Protein AF-A0A7V9Z123-F1 (afdb_monomer_lite)

Sequence (108 aa):
MNKIIFNQNFIKKQRQQQHQEVEQHNSVHEILRNLEPGTEVNIHVGEQTYYNAVFLAFDINHNKASFWNDRFYKGSNRLTILNSSDITSIDLPVLTDKDVSVDNEEDE

Radius of gyration: 21.23 Å; chains: 1; bounding box: 90×36×45 Å

pLDDT: mean 78.48, std 16.54, range [45.47, 97.44]

Organism: NCBI:txid575178

Structure (mmCIF, N/CA/C/O backbone):
data_AF-A0A7V9Z123-F1
#
_entry.id   AF-A0A7V9Z123-F1
#
loop_
_atom_site.group_PDB
_atom_site.id
_atom_site.type_symbol
_atom_site.label_atom_id
_atom_site.label_alt_id
_atom_site.label_comp_id
_atom_site.label_asym_id
_atom_site.label_entity_id
_atom_site.label_seq_id
_atom_site.pdbx_PDB_ins_code
_atom_site.Cartn_x
_atom_site.Cartn_y
_atom_site.Cartn_z
_atom_site.occupancy
_atom_site.B_iso_or_equiv
_atom_site.auth_seq_id
_atom_site.auth_comp_id
_atom_site.auth_asym_id
_atom_site.auth_atom_id
_atom_site.pdbx_PDB_model_num
ATOM 1 N N . MET A 1 1 ? -43.209 0.273 25.141 1.00 48.97 1 MET A N 1
ATOM 2 C CA . MET A 1 1 ? -41.859 0.692 24.702 1.00 48.97 1 MET A CA 1
ATOM 3 C C . MET A 1 1 ? -40.890 -0.428 25.036 1.00 48.97 1 MET A C 1
ATOM 5 O O . MET A 1 1 ? -40.683 -0.687 26.214 1.00 48.97 1 MET A O 1
ATOM 9 N N . ASN A 1 2 ? -40.347 -1.118 24.035 1.00 53.34 2 ASN A N 1
ATOM 10 C CA . ASN A 1 2 ? -39.368 -2.182 24.269 1.00 53.34 2 ASN A CA 1
ATOM 11 C C . ASN A 1 2 ? -37.977 -1.557 24.429 1.00 53.34 2 ASN A C 1
ATOM 13 O O . ASN A 1 2 ? -37.508 -0.858 23.534 1.00 53.34 2 ASN A O 1
ATOM 17 N N . LYS A 1 3 ? -37.334 -1.781 25.578 1.00 60.00 3 LYS A N 1
ATOM 18 C CA . LYS A 1 3 ? -35.941 -1.387 25.824 1.00 60.00 3 LYS A CA 1
ATOM 19 C C . LYS A 1 3 ? -35.030 -2.483 25.276 1.00 60.00 3 LYS A C 1
ATOM 21 O O . LYS A 1 3 ? -35.048 -3.600 25.784 1.00 60.00 3 LYS A O 1
ATOM 26 N N . ILE A 1 4 ? -34.240 -2.166 24.254 1.00 68.50 4 ILE A N 1
ATOM 27 C CA . ILE A 1 4 ? -33.167 -3.045 23.779 1.00 68.50 4 ILE A CA 1
ATOM 28 C C . ILE A 1 4 ? -31.997 -2.892 24.755 1.00 68.50 4 ILE A C 1
ATOM 30 O O . ILE A 1 4 ? -31.476 -1.791 24.930 1.00 68.50 4 ILE A O 1
ATOM 34 N N . ILE A 1 5 ? -31.617 -3.980 25.426 1.00 75.44 5 ILE A N 1
ATOM 35 C CA . ILE A 1 5 ? -30.486 -4.015 26.359 1.00 75.44 5 ILE A CA 1
ATOM 36 C C . ILE A 1 5 ? -29.376 -4.834 25.707 1.00 75.44 5 ILE A C 1
ATOM 38 O O . ILE A 1 5 ? -29.536 -6.030 25.472 1.00 75.44 5 ILE A O 1
ATOM 42 N N . PHE A 1 6 ? -28.246 -4.192 25.418 1.00 73.81 6 PHE A N 1
ATOM 43 C CA . PHE A 1 6 ? -27.063 -4.876 24.908 1.00 73.81 6 PHE A CA 1
ATOM 44 C C . PHE A 1 6 ? -26.221 -5.423 26.061 1.00 73.81 6 PHE A C 1
ATOM 46 O O . PHE A 1 6 ? -25.997 -4.751 27.068 1.00 73.81 6 PHE A O 1
ATOM 53 N N . ASN A 1 7 ? -25.718 -6.645 25.894 1.00 81.44 7 ASN A N 1
ATOM 54 C CA . ASN A 1 7 ? -24.766 -7.242 26.822 1.00 81.44 7 ASN A CA 1
ATOM 55 C C . ASN A 1 7 ? -23.473 -6.399 26.864 1.00 81.44 7 ASN A C 1
ATOM 57 O O . ASN A 1 7 ? -22.931 -6.034 25.821 1.00 81.44 7 ASN A O 1
ATOM 61 N N . GLN A 1 8 ? -22.933 -6.132 28.055 1.00 78.19 8 GLN A N 1
ATOM 62 C CA . GLN A 1 8 ? -21.658 -5.425 28.244 1.00 78.19 8 GLN A CA 1
ATOM 63 C C . GLN A 1 8 ? -20.505 -6.047 27.437 1.00 78.19 8 GLN A C 1
ATOM 65 O O . GLN A 1 8 ? -19.655 -5.325 26.916 1.00 78.19 8 GLN A O 1
ATOM 70 N N . ASN A 1 9 ? -20.498 -7.372 27.265 1.00 78.19 9 ASN A N 1
ATOM 71 C CA . ASN A 1 9 ? -19.490 -8.066 26.460 1.00 78.19 9 ASN A CA 1
ATOM 72 C C . ASN A 1 9 ? -19.594 -7.721 24.967 1.00 78.19 9 ASN A C 1
ATOM 74 O O . ASN A 1 9 ? -18.572 -7.579 24.301 1.00 78.19 9 ASN A O 1
ATOM 78 N N . PHE A 1 10 ? -20.813 -7.521 24.454 1.00 77.62 10 PHE A N 1
ATOM 79 C CA . PHE A 1 10 ? -21.040 -7.075 23.078 1.00 77.62 10 PHE A CA 1
ATOM 80 C C . PHE A 1 10 ? -20.477 -5.664 22.865 1.00 77.62 10 PHE A C 1
ATOM 82 O O . PHE A 1 10 ? -19.736 -5.430 21.914 1.00 77.62 10 PHE A O 1
ATOM 89 N N . ILE A 1 11 ? -20.735 -4.750 23.806 1.00 78.38 11 ILE A N 1
ATOM 90 C CA . ILE A 1 11 ? -20.235 -3.369 23.741 1.00 78.38 11 ILE A CA 1
ATOM 91 C C . ILE A 1 11 ? -18.698 -3.326 23.837 1.00 78.38 11 ILE A C 1
ATOM 93 O O . ILE A 1 11 ? -18.056 -2.532 23.152 1.00 78.38 11 ILE A O 1
ATOM 97 N N . LYS A 1 12 ? -18.084 -4.173 24.676 1.00 74.81 12 LYS A N 1
ATOM 98 C CA . LYS A 1 12 ? -16.617 -4.275 24.777 1.00 74.81 12 LYS A CA 1
ATOM 99 C C . LYS A 1 12 ? -15.987 -4.805 23.489 1.00 74.81 12 LYS A C 1
ATOM 101 O O . LYS A 1 12 ? -15.016 -4.222 23.022 1.00 74.81 12 LYS A O 1
ATOM 106 N N . LYS A 1 13 ? -16.558 -5.858 22.897 1.00 73.06 13 LYS A N 1
ATOM 107 C CA . LYS A 1 13 ? -16.055 -6.456 21.651 1.00 73.06 13 LYS A CA 1
ATOM 108 C C . LYS A 1 13 ? -16.124 -5.474 20.472 1.00 73.06 13 LYS A C 1
ATOM 110 O O . LYS A 1 13 ? -15.193 -5.421 19.679 1.00 73.06 13 LYS A O 1
ATOM 115 N N . GLN A 1 14 ? -17.191 -4.675 20.394 1.00 75.56 14 GLN A N 1
ATOM 116 C CA . GLN A 1 14 ? -17.334 -3.607 19.396 1.00 75.56 14 GLN A CA 1
ATOM 117 C C . GLN A 1 14 ? -16.272 -2.513 19.569 1.00 75.56 14 GLN A C 1
ATOM 119 O O . GLN A 1 14 ? -15.618 -2.133 18.606 1.00 75.56 14 GLN A O 1
ATOM 124 N N . ARG A 1 15 ? -16.029 -2.060 20.807 1.00 74.56 15 ARG A N 1
ATOM 125 C CA . ARG A 1 15 ? -14.974 -1.070 21.091 1.00 74.56 15 ARG A CA 1
ATOM 126 C C . ARG A 1 15 ? -13.570 -1.580 20.760 1.00 74.56 15 ARG A C 1
ATOM 128 O O . ARG A 1 15 ? -12.763 -0.822 20.244 1.00 74.56 15 ARG A O 1
ATOM 135 N N . GLN A 1 16 ? -13.290 -2.852 21.033 1.00 71.50 16 GLN A N 1
ATOM 136 C CA . GLN A 1 16 ? -12.003 -3.467 20.697 1.00 71.50 16 GLN A CA 1
ATOM 137 C C . GLN A 1 16 ? -11.778 -3.552 19.184 1.00 71.50 16 GLN A C 1
ATOM 139 O O . GLN A 1 16 ? -10.686 -3.230 18.735 1.00 71.50 16 GLN A O 1
ATOM 144 N N . GLN A 1 17 ? -12.800 -3.929 18.409 1.00 70.62 17 GLN A N 1
ATOM 145 C CA . GLN A 1 17 ? -12.717 -3.938 16.942 1.00 70.62 17 GLN A CA 1
ATOM 146 C C . GLN A 1 17 ? -12.471 -2.534 16.386 1.00 70.62 17 GLN A C 1
ATOM 148 O O . GLN A 1 17 ? -11.546 -2.351 15.609 1.00 70.62 17 GLN A O 1
ATOM 153 N N . GLN A 1 18 ? -13.206 -1.530 16.873 1.00 67.75 18 GLN A N 1
ATOM 154 C CA . GLN A 1 18 ? -13.002 -0.138 16.459 1.00 67.75 18 GLN A CA 1
ATOM 155 C C . GLN A 1 18 ? -11.592 0.368 16.787 1.00 67.75 18 GLN A C 1
ATOM 157 O O . GLN A 1 18 ? -10.974 1.030 15.965 1.00 67.75 18 GLN A O 1
ATOM 162 N N . HIS A 1 19 ? -11.057 0.057 17.972 1.00 63.22 19 HIS A N 1
ATOM 163 C CA . HIS A 1 19 ? -9.687 0.444 18.322 1.00 63.22 19 HIS A CA 1
ATOM 164 C C . HIS A 1 19 ? -8.650 -0.257 17.435 1.00 63.22 19 HIS A C 1
ATOM 166 O O . HIS A 1 19 ? -7.708 0.392 16.996 1.00 63.22 19 HIS A O 1
ATOM 172 N N . GLN A 1 20 ? -8.841 -1.545 17.132 1.00 66.44 20 GLN A N 1
ATOM 173 C CA . GLN A 1 20 ? -7.953 -2.282 16.228 1.00 66.44 20 GLN A CA 1
ATOM 174 C C . GLN A 1 20 ? -7.986 -1.719 14.804 1.00 66.44 20 GLN A C 1
ATOM 176 O O . GLN A 1 20 ? -6.930 -1.558 14.204 1.00 66.44 20 GLN A O 1
ATOM 181 N N . GLU A 1 21 ? -9.161 -1.368 14.279 1.00 63.47 21 GLU A N 1
ATOM 182 C CA . GLU A 1 21 ? -9.296 -0.734 12.960 1.00 63.47 21 GLU A CA 1
ATOM 183 C C . GLU A 1 21 ? -8.618 0.644 12.917 1.00 63.47 21 GLU A C 1
ATOM 185 O O . GLU A 1 21 ? -7.935 0.966 11.949 1.00 63.47 21 GLU A O 1
ATOM 190 N N . VAL A 1 22 ? -8.742 1.443 13.984 1.00 62.03 22 VAL A N 1
ATOM 191 C CA . VAL A 1 22 ? -8.077 2.753 14.085 1.00 62.03 22 VAL A CA 1
ATOM 192 C C . VAL A 1 22 ? -6.555 2.606 14.177 1.00 62.03 22 VAL A C 1
ATOM 194 O O . VAL A 1 22 ? -5.833 3.346 13.514 1.00 62.03 22 VAL A O 1
ATOM 197 N N . GLU A 1 23 ? -6.050 1.654 14.963 1.00 62.03 23 GLU A N 1
ATOM 198 C CA . GLU A 1 23 ? -4.609 1.381 15.063 1.00 62.03 23 GLU A CA 1
ATOM 199 C C . GLU A 1 23 ? -4.027 0.869 13.738 1.00 62.03 23 GLU A C 1
ATOM 201 O O . GLU A 1 23 ? -2.955 1.315 13.334 1.00 62.03 23 GLU A O 1
ATOM 206 N N . GLN A 1 24 ? -4.751 0.000 13.026 1.00 61.69 24 GLN A N 1
ATOM 207 C CA . GLN A 1 24 ? -4.367 -0.470 11.690 1.00 61.69 24 GLN A CA 1
ATOM 208 C C . GLN A 1 24 ? -4.385 0.661 10.656 1.00 61.69 24 GLN A C 1
ATOM 210 O O . GLN A 1 24 ? -3.469 0.788 9.848 1.00 61.69 24 GLN A O 1
ATOM 215 N N . HIS A 1 25 ? -5.389 1.535 10.701 1.00 63.06 25 HIS A N 1
ATOM 216 C CA . HIS A 1 25 ? -5.444 2.693 9.815 1.00 63.06 25 HIS A CA 1
ATOM 217 C C . HIS A 1 25 ? -4.275 3.659 10.067 1.00 63.06 25 HIS A C 1
ATOM 219 O O . HIS A 1 25 ? -3.669 4.175 9.125 1.00 63.06 25 HIS A O 1
ATOM 225 N N . ASN A 1 26 ? -3.927 3.878 11.339 1.00 69.25 26 ASN A N 1
ATOM 226 C CA . ASN A 1 26 ? -2.781 4.703 11.713 1.00 69.25 26 ASN A CA 1
ATOM 227 C C . ASN A 1 26 ? -1.463 4.083 11.231 1.00 69.25 26 ASN A C 1
ATOM 229 O O . ASN A 1 26 ? -0.624 4.807 10.698 1.00 69.25 26 ASN A O 1
ATOM 233 N N . SER A 1 27 ? -1.302 2.759 11.330 1.00 84.62 27 SER A N 1
ATOM 234 C CA . SER A 1 27 ? -0.080 2.090 10.870 1.00 84.62 27 SER A CA 1
ATOM 235 C C . SER A 1 27 ? 0.079 2.133 9.347 1.00 84.62 2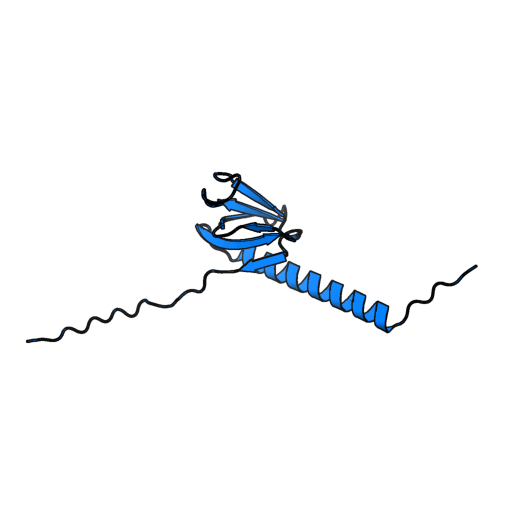7 SER A C 1
ATOM 237 O O . SER A 1 27 ? 1.171 2.416 8.860 1.00 84.62 27 SER A O 1
ATOM 239 N N . VAL A 1 28 ? -0.999 1.955 8.574 1.00 92.25 28 VAL A N 1
ATOM 240 C CA . VAL A 1 28 ? -0.966 2.090 7.104 1.00 92.25 28 VAL A CA 1
ATOM 241 C C . VAL A 1 28 ? -0.586 3.509 6.685 1.00 92.25 28 VAL A C 1
ATOM 243 O O . VAL A 1 28 ? 0.244 3.694 5.794 1.00 92.25 28 VAL A O 1
ATOM 246 N N . HIS A 1 29 ? -1.164 4.520 7.334 1.00 91.44 29 HIS A N 1
ATOM 247 C CA . HIS A 1 29 ? -0.866 5.918 7.031 1.00 91.44 29 HIS A CA 1
ATOM 248 C C . HIS A 1 29 ? 0.602 6.269 7.331 1.00 91.44 29 HIS A C 1
ATOM 250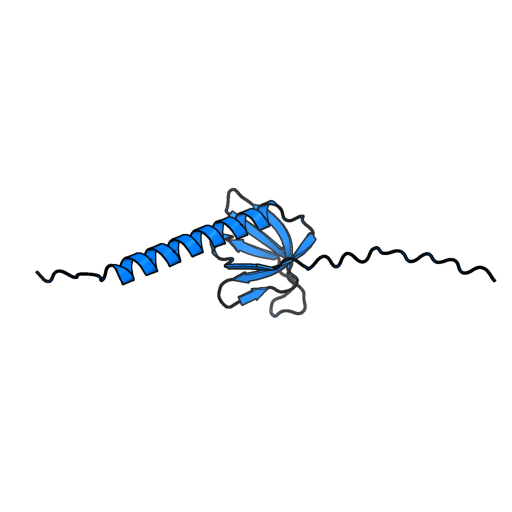 O O . HIS A 1 29 ? 1.250 6.964 6.546 1.00 91.44 29 HIS A O 1
ATOM 256 N N . GLU A 1 30 ? 1.150 5.754 8.43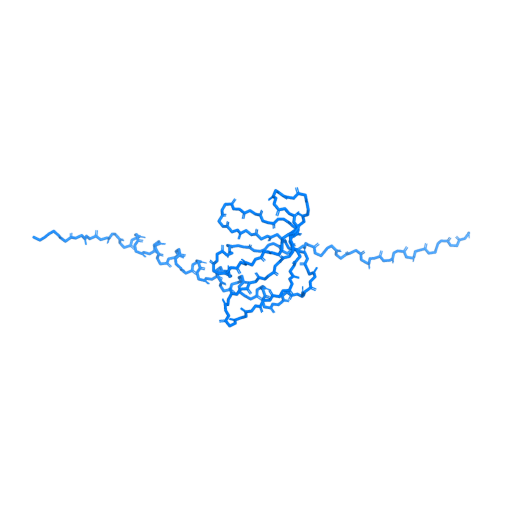4 1.00 91.38 30 GLU A N 1
ATOM 257 C CA . GLU A 1 30 ? 2.570 5.900 8.769 1.00 91.38 30 GLU A CA 1
ATOM 258 C C . GLU A 1 30 ? 3.483 5.193 7.762 1.00 91.38 30 GLU A C 1
ATOM 260 O O . GLU A 1 30 ? 4.478 5.781 7.335 1.00 91.38 30 GLU A O 1
ATOM 265 N N . ILE A 1 31 ? 3.133 3.978 7.324 1.00 93.94 31 ILE A N 1
ATOM 266 C CA . ILE A 1 31 ? 3.883 3.257 6.285 1.00 93.94 31 ILE A CA 1
ATOM 267 C C . ILE A 1 31 ? 3.916 4.079 4.992 1.00 93.94 31 ILE A C 1
ATOM 269 O O . ILE A 1 31 ? 4.993 4.366 4.477 1.00 93.94 31 ILE A O 1
ATOM 273 N N . LEU A 1 32 ? 2.759 4.530 4.494 1.00 95.50 32 LEU A N 1
ATOM 274 C CA . LEU A 1 32 ? 2.663 5.314 3.253 1.00 95.50 32 LEU A CA 1
ATOM 275 C C . LEU A 1 32 ? 3.436 6.632 3.308 1.00 95.50 32 LEU A C 1
ATOM 277 O O . LEU A 1 32 ? 3.974 7.074 2.295 1.00 95.50 32 LEU A O 1
ATOM 281 N N . ARG A 1 33 ? 3.494 7.264 4.482 1.00 94.44 33 ARG A N 1
ATOM 282 C CA . ARG A 1 33 ? 4.243 8.505 4.691 1.00 94.44 33 ARG A CA 1
ATOM 283 C C . ARG A 1 33 ? 5.757 8.302 4.616 1.00 94.44 33 ARG A C 1
ATOM 285 O O . ARG A 1 33 ? 6.460 9.234 4.236 1.00 94.44 33 ARG A O 1
ATOM 292 N N . ASN A 1 34 ? 6.237 7.124 5.007 1.00 93.94 34 ASN A N 1
ATOM 293 C CA . ASN A 1 34 ? 7.662 6.811 5.095 1.00 93.94 34 ASN A CA 1
ATOM 294 C C . ASN A 1 34 ? 8.182 5.999 3.900 1.00 93.94 34 ASN A C 1
ATOM 296 O O . ASN A 1 34 ? 9.387 5.791 3.796 1.00 93.94 34 ASN A O 1
ATOM 300 N N . LEU A 1 35 ? 7.300 5.534 3.013 1.00 93.75 35 LEU A N 1
ATOM 301 C CA . LEU A 1 35 ? 7.686 4.816 1.803 1.00 93.75 35 LEU A CA 1
ATOM 302 C C . LEU A 1 35 ? 8.426 5.731 0.824 1.00 93.75 35 LEU A C 1
ATOM 304 O O . LEU A 1 35 ? 7.976 6.833 0.505 1.00 93.75 35 LEU A O 1
ATOM 308 N N . GLU A 1 36 ? 9.537 5.236 0.289 1.00 93.88 36 GLU A N 1
ATOM 309 C CA . GLU A 1 36 ? 10.256 5.915 -0.782 1.00 93.88 36 GLU A CA 1
ATOM 310 C C . GLU A 1 36 ? 9.596 5.615 -2.138 1.00 93.88 36 GLU A C 1
ATOM 312 O O . GLU A 1 36 ? 9.248 4.457 -2.411 1.00 93.88 36 GLU A O 1
ATOM 317 N N . PRO A 1 37 ? 9.416 6.618 -3.019 1.00 94.50 37 PRO A N 1
ATOM 318 C CA . PRO A 1 37 ? 8.977 6.379 -4.389 1.00 94.50 37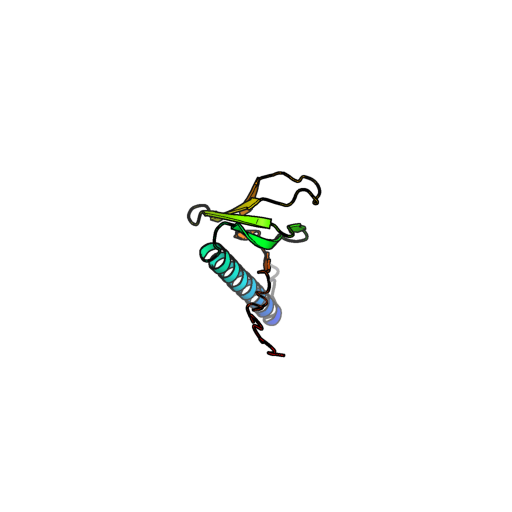 PRO A CA 1
ATOM 319 C C . PRO A 1 37 ? 9.866 5.349 -5.095 1.00 94.50 37 PRO A C 1
ATOM 321 O O . PRO A 1 37 ? 11.089 5.436 -5.046 1.00 94.50 37 PRO A O 1
ATOM 324 N N . GLY A 1 38 ? 9.248 4.389 -5.777 1.00 91.00 38 GLY A N 1
ATOM 325 C CA . GLY A 1 38 ? 9.927 3.253 -6.400 1.00 91.00 38 GLY A CA 1
ATOM 326 C C . GLY A 1 38 ? 9.925 1.980 -5.553 1.00 91.00 38 GLY A C 1
ATOM 327 O O . GLY A 1 38 ? 10.227 0.919 -6.090 1.00 91.00 38 GLY A O 1
ATOM 328 N N . THR A 1 39 ? 9.543 2.045 -4.272 1.00 92.00 39 THR A N 1
ATOM 329 C CA . THR A 1 39 ? 9.459 0.848 -3.422 1.00 92.00 39 THR A CA 1
ATOM 330 C C . THR A 1 39 ? 8.351 -0.081 -3.910 1.00 92.00 39 THR A C 1
ATOM 332 O O . THR A 1 39 ? 7.194 0.329 -4.028 1.00 92.00 39 THR A O 1
ATOM 335 N N . GLU A 1 40 ? 8.690 -1.340 -4.168 1.00 92.25 40 GLU A N 1
ATOM 336 C CA . GLU A 1 40 ? 7.715 -2.387 -4.470 1.00 92.25 40 GLU A CA 1
ATOM 337 C C . GLU A 1 40 ? 7.075 -2.896 -3.181 1.00 92.25 40 GLU A C 1
ATOM 339 O O . GLU A 1 40 ? 7.778 -3.256 -2.243 1.00 92.25 40 GLU A O 1
ATOM 344 N N . VAL A 1 41 ? 5.745 -2.939 -3.132 1.00 92.69 41 VAL A N 1
ATOM 345 C CA . VAL A 1 41 ? 4.974 -3.410 -1.974 1.00 92.69 41 VAL A CA 1
ATOM 346 C C . VAL A 1 41 ? 3.824 -4.311 -2.411 1.00 92.69 41 VAL A C 1
ATOM 348 O O . VAL A 1 41 ? 3.350 -4.228 -3.547 1.00 92.69 41 VAL A O 1
ATOM 351 N N . ASN A 1 42 ? 3.321 -5.140 -1.496 1.00 92.31 42 ASN A N 1
ATOM 352 C CA . ASN A 1 42 ? 2.019 -5.783 -1.678 1.00 92.31 42 ASN A CA 1
ATOM 353 C C . ASN A 1 42 ? 0.960 -5.015 -0.888 1.00 92.31 42 ASN A C 1
ATOM 355 O O . ASN A 1 42 ? 1.161 -4.708 0.285 1.00 92.31 42 ASN A O 1
ATOM 359 N N . ILE A 1 43 ? -0.166 -4.702 -1.524 1.00 92.81 43 ILE A N 1
ATOM 360 C CA . ILE A 1 43 ? -1.226 -3.871 -0.940 1.00 92.81 43 ILE A CA 1
ATOM 361 C C . ILE A 1 43 ? -2.496 -4.696 -0.845 1.00 92.81 43 ILE A C 1
ATOM 363 O O . ILE A 1 43 ? -2.956 -5.238 -1.851 1.00 92.81 43 ILE A O 1
ATOM 367 N N . HIS A 1 44 ? -3.100 -4.738 0.335 1.00 93.19 44 HIS A N 1
ATOM 368 C CA . HIS A 1 44 ? -4.372 -5.416 0.562 1.00 93.19 44 HIS A CA 1
ATOM 369 C C . HIS A 1 44 ? -5.488 -4.386 0.723 1.00 93.19 44 HIS A C 1
ATOM 371 O O . HIS A 1 44 ? -5.365 -3.437 1.497 1.00 93.19 44 HIS A O 1
ATOM 377 N N . VAL A 1 45 ? -6.566 -4.566 -0.037 1.00 92.19 45 VAL A N 1
ATOM 378 C CA . VAL A 1 45 ? -7.764 -3.717 -0.054 1.00 92.19 45 VAL A CA 1
ATOM 379 C C . VAL A 1 45 ? -8.979 -4.638 0.013 1.00 92.19 45 VAL A C 1
ATOM 381 O O . VAL A 1 45 ? -9.448 -5.154 -1.006 1.00 92.19 45 VAL A O 1
ATOM 384 N N . GLY A 1 46 ? -9.474 -4.892 1.225 1.00 88.75 46 GLY A N 1
ATOM 385 C CA . GLY A 1 46 ? -10.538 -5.874 1.449 1.00 88.75 46 GLY A CA 1
ATOM 386 C C . GLY A 1 46 ? -10.108 -7.277 1.005 1.00 88.75 46 GLY A C 1
ATOM 387 O O . GLY A 1 46 ? -9.157 -7.831 1.542 1.00 88.75 46 GLY A O 1
ATOM 388 N N . GLU A 1 47 ? -10.800 -7.853 0.018 1.00 87.62 47 GLU A N 1
ATOM 389 C CA . GLU A 1 47 ? -10.481 -9.181 -0.545 1.00 87.62 47 GLU A CA 1
ATOM 390 C C . GLU A 1 47 ? -9.510 -9.127 -1.741 1.00 87.62 47 GLU A C 1
ATOM 392 O O . GLU A 1 47 ? -9.143 -10.165 -2.292 1.00 87.62 47 GLU A O 1
ATOM 397 N N . GLN A 1 48 ? -9.107 -7.928 -2.173 1.00 88.06 48 GLN A N 1
ATOM 398 C CA . GLN A 1 48 ? -8.209 -7.737 -3.308 1.00 88.06 48 GLN A CA 1
ATOM 399 C C . GLN A 1 48 ? -6.780 -7.485 -2.828 1.00 88.06 48 GLN A C 1
ATOM 401 O O . GLN A 1 48 ? -6.540 -6.600 -2.009 1.00 88.06 48 GLN A O 1
ATOM 406 N N . THR A 1 49 ? -5.821 -8.181 -3.435 1.00 89.94 49 THR A N 1
ATOM 407 C CA . THR A 1 49 ? -4.392 -7.893 -3.262 1.00 89.94 49 THR A CA 1
ATOM 408 C C . THR A 1 49 ? -3.798 -7.358 -4.561 1.00 89.94 49 THR A C 1
ATOM 410 O O . THR A 1 49 ? -4.057 -7.892 -5.646 1.00 89.94 49 THR A O 1
ATOM 413 N N . TYR A 1 50 ? -3.007 -6.294 -4.452 1.00 89.50 50 TYR A N 1
ATOM 414 C CA . TYR A 1 50 ? -2.147 -5.767 -5.506 1.00 89.50 50 TYR A CA 1
ATOM 415 C C . TYR A 1 50 ? -0.719 -6.190 -5.188 1.00 89.50 50 TYR A C 1
ATOM 417 O O . TYR A 1 50 ? -0.123 -5.690 -4.237 1.00 89.50 50 TYR A O 1
ATOM 425 N N . TYR A 1 51 ? -0.198 -7.144 -5.949 1.00 88.25 51 TYR A N 1
ATOM 426 C CA . TYR A 1 51 ? 1.148 -7.663 -5.743 1.00 88.25 51 TYR A CA 1
ATOM 427 C C . TYR A 1 51 ? 2.180 -6.859 -6.528 1.00 88.25 51 TYR A C 1
ATOM 429 O O . TYR A 1 51 ? 1.900 -6.450 -7.660 1.00 88.25 51 TYR A O 1
ATOM 437 N N . ASN A 1 52 ? 3.373 -6.704 -5.950 1.00 89.31 52 ASN A N 1
ATOM 438 C CA . ASN A 1 52 ? 4.516 -6.002 -6.543 1.00 89.31 52 ASN A CA 1
ATOM 439 C C . ASN A 1 52 ? 4.121 -4.624 -7.108 1.00 89.31 52 ASN A C 1
ATOM 441 O O . ASN A 1 52 ? 4.488 -4.247 -8.222 1.00 89.31 52 ASN A O 1
ATOM 445 N N . ALA A 1 53 ? 3.292 -3.895 -6.363 1.00 91.25 53 ALA A N 1
ATOM 446 C CA . ALA A 1 53 ? 2.867 -2.559 -6.725 1.00 91.25 53 ALA A CA 1
ATOM 447 C C . ALA A 1 53 ? 3.986 -1.571 -6.381 1.00 91.25 53 ALA A C 1
ATOM 449 O O . ALA A 1 53 ? 4.427 -1.490 -5.237 1.00 91.25 53 ALA A O 1
ATOM 450 N N . VAL A 1 54 ? 4.437 -0.802 -7.365 1.00 92.12 54 VAL A N 1
ATOM 451 C CA . VAL A 1 54 ? 5.473 0.217 -7.186 1.00 92.12 54 VAL A CA 1
ATOM 452 C C . VAL A 1 54 ? 4.827 1.470 -6.610 1.00 92.12 54 VAL A C 1
ATOM 454 O O . VAL A 1 54 ? 3.999 2.103 -7.272 1.00 92.12 54 VAL A O 1
ATOM 457 N N . PHE A 1 55 ? 5.196 1.846 -5.389 1.00 94.62 55 PHE A N 1
ATOM 458 C CA . PHE A 1 55 ? 4.746 3.084 -4.762 1.00 94.62 55 PHE A CA 1
ATOM 459 C C . PHE A 1 55 ? 5.289 4.305 -5.507 1.00 94.62 55 PHE A C 1
ATOM 461 O O . PHE A 1 55 ? 6.472 4.372 -5.828 1.00 94.62 55 PHE A O 1
ATOM 468 N N . LEU A 1 56 ? 4.431 5.288 -5.783 1.00 95.44 56 LEU A N 1
ATOM 469 C CA . LEU A 1 56 ? 4.817 6.512 -6.492 1.00 95.44 56 LEU A CA 1
ATOM 470 C C . LEU A 1 56 ? 4.794 7.729 -5.576 1.00 95.44 56 LEU A C 1
ATOM 472 O O . LEU A 1 56 ? 5.748 8.499 -5.545 1.00 95.44 56 LEU A O 1
ATOM 476 N N . ALA A 1 57 ? 3.684 7.929 -4.868 1.00 96.88 57 ALA A N 1
ATOM 477 C CA . ALA A 1 57 ? 3.498 9.078 -3.994 1.00 96.88 57 ALA A CA 1
ATOM 478 C C . ALA A 1 57 ? 2.316 8.870 -3.047 1.00 96.88 57 ALA A C 1
ATOM 480 O O . ALA A 1 57 ? 1.350 8.172 -3.376 1.00 96.88 57 ALA A O 1
ATOM 481 N N . PHE A 1 58 ? 2.362 9.573 -1.915 1.00 97.44 58 PHE A N 1
ATOM 482 C CA . PHE A 1 58 ? 1.253 9.693 -0.981 1.00 97.44 58 PHE A CA 1
ATOM 483 C C . PHE A 1 58 ? 0.856 11.162 -0.803 1.00 97.44 58 PHE A C 1
ATOM 485 O O . PHE A 1 58 ? 1.647 11.989 -0.352 1.00 97.44 58 PHE A O 1
ATOM 492 N N . ASP A 1 59 ? -0.384 11.486 -1.164 1.00 96.12 59 ASP A N 1
ATOM 493 C CA . ASP A 1 59 ? -0.990 12.787 -0.911 1.00 96.12 59 ASP A CA 1
ATOM 494 C C . ASP A 1 59 ? -1.706 12.757 0.439 1.00 96.12 59 ASP A C 1
ATOM 496 O O . ASP A 1 59 ? -2.843 12.287 0.554 1.00 96.12 59 ASP A O 1
ATOM 500 N N . ILE A 1 60 ? -1.030 13.286 1.457 1.00 91.00 60 ILE A N 1
ATOM 501 C CA . ILE A 1 60 ? -1.539 13.346 2.829 1.00 91.00 60 ILE A CA 1
ATOM 502 C C . ILE A 1 60 ? -2.797 14.214 2.960 1.00 91.00 60 ILE A C 1
ATOM 504 O O . ILE A 1 60 ? -3.638 13.946 3.814 1.00 91.00 60 ILE A O 1
ATOM 508 N N . ASN A 1 61 ? -2.962 15.230 2.106 1.00 93.38 61 ASN A N 1
ATOM 509 C CA . ASN A 1 61 ? -4.090 16.159 2.204 1.00 93.38 61 ASN A CA 1
ATOM 510 C C . ASN A 1 61 ? -5.385 15.515 1.705 1.00 93.38 61 ASN A C 1
ATOM 512 O O . ASN A 1 61 ? -6.461 15.790 2.232 1.00 93.38 61 ASN A O 1
ATOM 516 N N . HIS A 1 62 ? -5.277 14.653 0.693 1.00 93.44 62 HIS A N 1
ATOM 517 C CA . HIS A 1 62 ? -6.417 13.948 0.104 1.00 93.44 62 HIS A CA 1
ATOM 518 C C . HIS A 1 62 ? -6.509 12.479 0.527 1.00 93.44 62 HIS A C 1
ATOM 520 O O . HIS A 1 62 ? -7.433 11.789 0.098 1.00 93.44 62 HIS A O 1
ATOM 526 N N . ASN A 1 63 ? -5.570 12.015 1.355 1.00 94.19 63 ASN A N 1
ATOM 527 C CA . ASN A 1 63 ? -5.450 10.645 1.839 1.00 94.19 63 ASN A CA 1
ATOM 528 C C . ASN A 1 63 ? -5.364 9.598 0.714 1.00 94.19 63 ASN A C 1
ATOM 530 O O . ASN A 1 63 ? -5.972 8.530 0.787 1.00 94.19 63 ASN A O 1
ATOM 534 N N . LYS A 1 64 ? -4.634 9.916 -0.362 1.00 96.44 64 LYS A N 1
ATOM 535 C CA . LYS A 1 64 ? -4.538 9.070 -1.561 1.00 96.44 64 LYS A CA 1
ATOM 536 C C . LYS A 1 64 ? -3.113 8.621 -1.822 1.00 96.44 64 LYS A C 1
ATOM 538 O O . LYS A 1 64 ? -2.211 9.448 -1.916 1.00 96.44 64 LYS A O 1
ATOM 543 N N . ALA A 1 65 ? -2.932 7.323 -2.018 1.00 96.62 65 ALA A N 1
ATOM 544 C CA . ALA A 1 65 ? -1.672 6.729 -2.437 1.00 96.62 65 ALA A CA 1
ATOM 545 C C . ALA A 1 65 ? -1.752 6.289 -3.903 1.00 96.62 65 ALA A C 1
ATOM 547 O O . ALA A 1 65 ? -2.765 5.746 -4.349 1.00 96.62 65 ALA A O 1
ATOM 548 N N . SER A 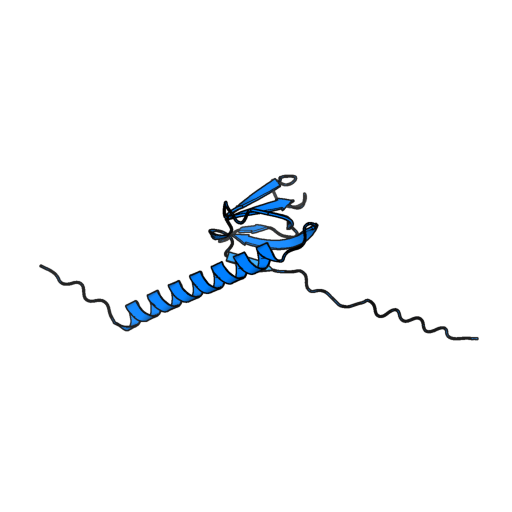1 66 ? -0.690 6.567 -4.654 1.00 96.06 66 SER A N 1
ATOM 549 C CA . SER A 1 66 ? -0.577 6.246 -6.077 1.00 96.06 66 SER A CA 1
ATOM 550 C C . SER A 1 66 ? 0.445 5.141 -6.294 1.00 96.06 66 SER A C 1
ATOM 552 O O . SER A 1 66 ? 1.554 5.218 -5.765 1.00 96.06 66 SER A O 1
ATOM 554 N N . PHE A 1 67 ? 0.084 4.158 -7.114 1.00 93.81 67 PHE A N 1
ATOM 555 C CA . PHE A 1 67 ? 0.901 2.980 -7.385 1.00 93.81 67 PHE A CA 1
ATOM 556 C C . PHE A 1 67 ? 0.918 2.624 -8.869 1.00 93.81 67 PHE A C 1
ATOM 558 O O . PHE A 1 67 ? -0.079 2.805 -9.57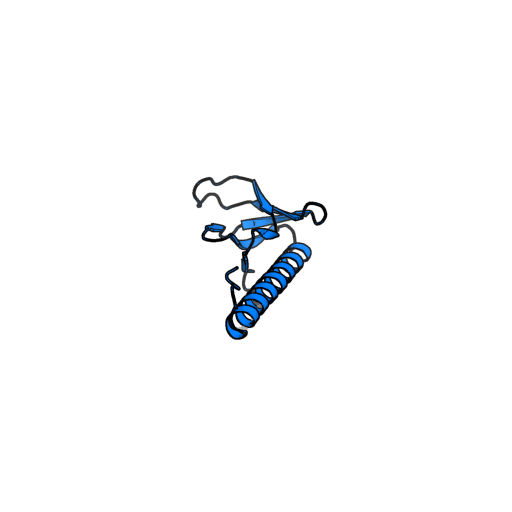9 1.00 93.81 67 PHE A O 1
ATOM 565 N N . TRP A 1 68 ? 2.029 2.053 -9.326 1.00 91.31 68 TRP A N 1
ATOM 566 C CA . TRP A 1 68 ? 2.095 1.326 -10.588 1.00 91.31 68 TRP A CA 1
ATOM 567 C C . TRP A 1 68 ? 1.980 -0.173 -10.345 1.00 91.31 68 TRP A C 1
ATOM 569 O O . TRP A 1 68 ? 2.791 -0.753 -9.636 1.00 91.31 68 TRP A O 1
ATOM 579 N N . ASN A 1 69 ? 0.992 -0.805 -10.975 1.00 84.81 69 ASN A N 1
ATOM 580 C CA . ASN A 1 69 ? 0.791 -2.247 -10.869 1.00 84.81 69 ASN A CA 1
ATOM 581 C C . ASN A 1 69 ? 1.447 -2.989 -12.035 1.00 84.81 69 ASN A C 1
ATOM 583 O O . ASN A 1 69 ? 1.357 -2.547 -13.185 1.00 84.81 69 ASN A O 1
ATOM 587 N N . ASP A 1 70 ? 2.028 -4.148 -11.733 1.00 72.44 70 ASP A N 1
ATOM 588 C CA . ASP A 1 70 ? 2.703 -5.009 -12.701 1.00 72.44 70 ASP A CA 1
ATOM 589 C C . ASP A 1 70 ? 1.743 -5.559 -13.780 1.00 72.44 70 ASP A C 1
ATOM 591 O O . ASP A 1 70 ? 0.615 -5.978 -13.494 1.00 72.44 70 ASP A O 1
ATOM 595 N N . ARG A 1 71 ? 2.239 -5.599 -15.026 1.00 64.06 71 ARG A N 1
ATOM 596 C CA . ARG A 1 71 ? 1.607 -6.065 -16.279 1.00 64.06 71 ARG A CA 1
ATOM 597 C C . ARG A 1 71 ? 1.106 -7.515 -16.261 1.00 64.06 71 ARG A C 1
ATOM 599 O O . ARG A 1 71 ? 0.434 -7.951 -17.196 1.00 64.06 71 ARG A O 1
ATOM 606 N N . PHE A 1 72 ? 1.463 -8.295 -15.245 1.00 64.88 72 PHE A N 1
ATOM 607 C CA . PHE A 1 72 ? 1.045 -9.694 -15.134 1.00 64.88 72 PHE A CA 1
ATOM 608 C C . PHE A 1 72 ? -0.315 -9.872 -14.438 1.00 64.88 72 PHE A C 1
ATOM 610 O O . PHE A 1 72 ? -0.908 -10.947 -14.531 1.00 64.88 72 PHE A O 1
ATOM 617 N N . TYR A 1 73 ? -0.865 -8.824 -13.810 1.00 63.41 73 TYR A N 1
ATOM 618 C CA . TYR A 1 73 ? -2.176 -8.874 -13.148 1.00 63.41 73 TYR A CA 1
ATOM 619 C C . TYR A 1 73 ? -3.304 -8.361 -14.049 1.00 63.41 73 TYR A C 1
ATOM 621 O O . TYR A 1 73 ? -3.105 -7.521 -14.916 1.00 63.41 73 TYR A O 1
ATOM 629 N N . LYS A 1 74 ? -4.528 -8.873 -13.913 1.00 54.72 74 LYS A N 1
ATOM 630 C CA . LYS A 1 74 ? -5.624 -8.542 -14.842 1.00 54.72 74 LYS A CA 1
ATOM 631 C C . LYS A 1 74 ? -5.966 -7.036 -14.776 1.00 54.72 74 LYS A C 1
ATOM 633 O O . LYS A 1 74 ? -6.406 -6.558 -13.739 1.00 54.72 74 LYS A O 1
ATOM 638 N N . GLY A 1 75 ? -5.796 -6.299 -15.884 1.00 58.31 75 GLY A N 1
ATOM 639 C CA . GLY A 1 75 ? -6.048 -4.843 -15.969 1.00 58.31 75 GLY A CA 1
ATOM 640 C C . GLY A 1 75 ? -4.798 -3.948 -15.942 1.00 58.31 75 GLY A C 1
ATOM 641 O O . GLY A 1 75 ? -4.901 -2.752 -15.665 1.00 58.31 75 GLY A O 1
ATOM 642 N N . SER A 1 76 ? -3.625 -4.510 -16.219 1.00 53.19 76 SER A N 1
ATOM 643 C CA . SER A 1 76 ? -2.325 -3.941 -15.877 1.00 53.19 76 SER A CA 1
ATOM 644 C C . SER A 1 76 ? -1.588 -3.227 -17.018 1.00 53.19 76 SER A C 1
ATOM 646 O O . SER A 1 76 ? -1.202 -3.772 -18.047 1.00 53.19 76 SER A O 1
ATOM 648 N N . ASN A 1 77 ? -1.485 -1.927 -16.790 1.00 56.88 77 ASN A N 1
ATOM 649 C CA . ASN A 1 77 ? -0.444 -0.947 -17.130 1.00 56.88 77 ASN A CA 1
ATOM 650 C C . ASN A 1 77 ? -0.983 0.388 -16.587 1.00 56.88 77 ASN A C 1
ATOM 652 O O . ASN A 1 77 ? -1.043 1.410 -17.271 1.00 56.88 77 ASN A O 1
ATOM 656 N N . ARG A 1 78 ? -1.574 0.329 -15.388 1.00 75.25 78 ARG A N 1
ATOM 657 C CA . ARG A 1 78 ? -2.506 1.336 -14.898 1.00 75.25 78 ARG A CA 1
ATOM 658 C C . ARG A 1 78 ? -1.994 1.877 -13.585 1.00 75.25 78 ARG A C 1
ATOM 660 O O . ARG A 1 78 ? -1.805 1.134 -12.625 1.00 75.25 78 ARG A O 1
ATOM 667 N N . LEU A 1 79 ? -1.811 3.190 -13.586 1.00 88.50 79 LEU A N 1
ATOM 668 C CA . LEU A 1 79 ? -1.781 3.981 -12.374 1.00 88.50 79 LEU A CA 1
ATOM 669 C C . LEU A 1 79 ? -3.022 3.627 -11.549 1.00 88.50 79 LEU A C 1
ATOM 671 O O . LEU A 1 79 ? -4.149 3.765 -12.032 1.00 88.50 79 LEU A O 1
ATOM 675 N N . THR A 1 80 ? -2.801 3.149 -10.333 1.00 89.81 80 THR A N 1
ATOM 676 C CA . THR A 1 80 ? -3.857 2.829 -9.377 1.00 89.81 80 THR A CA 1
ATOM 677 C C . THR A 1 80 ? -3.771 3.820 -8.237 1.00 89.81 80 THR A C 1
ATOM 679 O O . THR A 1 80 ? -2.711 4.008 -7.648 1.00 89.81 80 THR A O 1
ATOM 682 N N . ILE A 1 81 ? -4.887 4.487 -7.964 1.00 94.25 81 ILE A N 1
ATOM 683 C CA . ILE A 1 81 ? -5.000 5.476 -6.897 1.00 94.25 81 ILE A CA 1
ATOM 684 C C . ILE A 1 81 ? -5.955 4.896 -5.862 1.00 94.25 81 ILE A C 1
ATOM 686 O O . ILE A 1 81 ? -7.119 4.644 -6.177 1.00 94.25 81 ILE A O 1
ATOM 690 N N . LEU A 1 82 ? -5.456 4.680 -4.650 1.00 94.19 82 LEU A N 1
ATOM 691 C CA . LEU A 1 82 ? -6.200 4.097 -3.536 1.00 94.19 82 LEU A CA 1
ATOM 692 C C . LEU A 1 82 ? -6.348 5.132 -2.422 1.00 94.19 82 LEU A C 1
ATOM 694 O O . LEU A 1 82 ? -5.436 5.926 -2.186 1.00 94.19 82 LEU A O 1
ATOM 698 N N . ASN A 1 83 ? -7.486 5.125 -1.733 1.00 94.88 83 ASN A N 1
ATOM 699 C CA . ASN A 1 83 ? -7.617 5.848 -0.473 1.00 94.88 83 ASN A CA 1
ATOM 700 C C . ASN A 1 83 ? -6.899 5.047 0.617 1.00 94.88 83 ASN A C 1
ATOM 702 O O . ASN A 1 83 ? -7.077 3.831 0.682 1.00 94.88 83 ASN A O 1
ATOM 706 N N . SER A 1 84 ? -6.114 5.698 1.481 1.00 93.50 84 SER A N 1
ATOM 707 C CA . SER A 1 84 ? -5.441 4.973 2.567 1.00 93.50 84 SER A CA 1
ATOM 708 C C . SER A 1 84 ? -6.436 4.309 3.519 1.00 93.50 84 SER A C 1
ATOM 710 O O . SER A 1 84 ? -6.080 3.324 4.150 1.00 93.50 84 SER A O 1
ATOM 712 N N . SER A 1 85 ? -7.670 4.822 3.605 1.00 91.75 85 SER A N 1
ATOM 713 C CA . SER A 1 85 ? -8.724 4.235 4.437 1.00 91.75 85 SER A CA 1
ATOM 714 C C . SER A 1 85 ? -9.202 2.873 3.967 1.00 91.75 85 SER A C 1
ATOM 716 O O . SER A 1 85 ? -9.740 2.108 4.760 1.00 91.75 85 SER A O 1
ATOM 718 N N . ASP A 1 86 ? -9.025 2.589 2.680 1.00 92.62 86 ASP A N 1
ATOM 719 C CA . ASP A 1 86 ? -9.490 1.348 2.070 1.00 92.62 86 ASP A CA 1
ATOM 720 C C . ASP A 1 86 ? -8.385 0.280 2.096 1.00 92.62 86 ASP A C 1
ATOM 722 O O . ASP A 1 86 ? -8.648 -0.902 1.880 1.00 92.62 86 ASP A O 1
ATOM 726 N N . ILE A 1 87 ? -7.141 0.693 2.364 1.00 93.81 87 ILE A N 1
ATOM 727 C CA . ILE A 1 87 ? -5.991 -0.195 2.484 1.00 93.81 87 ILE A CA 1
ATOM 728 C C . ILE A 1 87 ? -6.011 -0.816 3.878 1.00 93.81 87 ILE A C 1
ATOM 730 O O . ILE A 1 87 ? -5.869 -0.131 4.888 1.00 93.81 87 ILE A O 1
ATOM 734 N N . THR A 1 88 ? -6.166 -2.134 3.923 1.00 92.94 88 THR A N 1
ATOM 735 C CA . THR A 1 88 ? -6.216 -2.895 5.174 1.00 92.94 88 THR A CA 1
ATOM 736 C C . THR A 1 88 ? -4.824 -3.274 5.668 1.00 92.94 88 THR A C 1
ATOM 738 O O . THR A 1 88 ? -4.611 -3.390 6.871 1.00 92.94 88 THR A O 1
ATOM 741 N N . SER A 1 89 ? -3.869 -3.470 4.757 1.00 93.19 89 SER A N 1
ATOM 742 C CA . SER A 1 89 ? -2.468 -3.730 5.098 1.00 93.19 89 SER A CA 1
ATOM 743 C C . SER A 1 89 ? -1.534 -3.491 3.911 1.00 93.19 89 SER A C 1
ATOM 745 O O . SER A 1 89 ? -1.945 -3.529 2.747 1.00 93.19 89 SER A O 1
ATOM 747 N N . ILE A 1 90 ? -0.260 -3.252 4.226 1.00 93.56 90 ILE A N 1
ATOM 748 C CA . ILE A 1 90 ? 0.839 -3.131 3.266 1.00 93.56 90 ILE A CA 1
ATOM 749 C C . ILE A 1 90 ? 1.955 -4.065 3.729 1.00 93.56 90 ILE A C 1
ATOM 751 O O . ILE A 1 90 ? 2.454 -3.905 4.844 1.00 93.56 90 ILE A O 1
ATOM 755 N N . ASP A 1 91 ? 2.360 -5.000 2.872 1.00 92.56 91 ASP A N 1
ATOM 756 C CA . ASP A 1 91 ? 3.527 -5.842 3.123 1.00 92.56 91 ASP A CA 1
ATOM 757 C C . ASP A 1 91 ? 4.737 -5.241 2.409 1.00 92.56 91 ASP A C 1
ATOM 759 O O . ASP A 1 91 ? 4.757 -5.105 1.180 1.00 92.56 91 ASP A O 1
ATOM 763 N N . LEU A 1 92 ? 5.744 -4.879 3.201 1.00 87.81 92 LEU A N 1
ATOM 764 C CA . LEU A 1 92 ? 7.033 -4.416 2.706 1.00 87.81 92 LEU A CA 1
ATOM 765 C C . LEU A 1 92 ? 7.888 -5.614 2.268 1.00 87.81 92 LEU A C 1
ATOM 767 O O . LEU A 1 92 ? 7.789 -6.691 2.869 1.00 87.81 92 LEU A O 1
ATOM 771 N N . PRO A 1 93 ? 8.748 -5.449 1.252 1.00 77.62 93 PRO A N 1
ATOM 772 C CA . PRO A 1 93 ? 9.682 -6.488 0.871 1.00 77.62 93 PRO A CA 1
ATOM 773 C C . PRO A 1 93 ? 10.618 -6.743 2.050 1.00 77.62 93 PRO A C 1
ATOM 775 O O . PRO A 1 93 ? 11.102 -5.816 2.703 1.00 77.62 93 PRO A O 1
ATOM 778 N N . VAL A 1 94 ? 10.872 -8.017 2.339 1.00 69.06 94 VAL A N 1
ATOM 779 C CA . VAL A 1 94 ? 11.894 -8.378 3.318 1.00 69.06 94 VAL A CA 1
ATOM 780 C C . VAL A 1 94 ? 13.230 -7.984 2.702 1.00 69.06 94 VAL A C 1
ATOM 782 O O . VAL A 1 94 ? 13.661 -8.604 1.730 1.00 69.06 94 VAL A O 1
ATOM 785 N N . LEU A 1 95 ? 13.870 -6.948 3.244 1.00 55.81 95 LEU A N 1
ATOM 786 C CA . LEU A 1 95 ? 15.267 -6.658 2.952 1.00 55.81 95 LEU A CA 1
ATOM 787 C C . LEU A 1 95 ? 16.073 -7.872 3.420 1.00 55.81 95 LEU A C 1
ATOM 789 O O . LEU A 1 95 ? 16.355 -8.043 4.603 1.00 55.81 95 LEU A O 1
ATOM 793 N N . THR A 1 96 ? 16.381 -8.787 2.507 1.00 49.84 96 THR A N 1
ATOM 794 C CA . THR A 1 96 ? 17.467 -9.731 2.737 1.00 49.84 96 THR A CA 1
ATOM 795 C C . THR A 1 96 ? 18.747 -8.926 2.648 1.00 49.84 96 THR A C 1
ATOM 797 O O . THR A 1 96 ? 19.206 -8.646 1.543 1.00 49.84 96 THR A O 1
ATOM 800 N N . ASP A 1 97 ? 19.307 -8.561 3.798 1.00 50.78 97 ASP A N 1
ATOM 801 C CA . ASP A 1 97 ? 20.686 -8.095 3.910 1.00 50.78 97 ASP A CA 1
ATOM 802 C C . ASP A 1 97 ? 21.609 -9.190 3.346 1.00 50.78 97 ASP A C 1
ATOM 804 O O . ASP A 1 97 ? 22.018 -10.128 4.032 1.00 50.78 97 ASP A O 1
ATOM 808 N N . LYS A 1 98 ? 21.880 -9.129 2.044 1.00 46.00 98 LYS A N 1
ATOM 809 C CA . LYS A 1 98 ? 22.909 -9.918 1.369 1.00 46.00 98 LYS A CA 1
ATOM 810 C C . LYS A 1 98 ? 23.776 -8.996 0.524 1.00 46.00 98 LYS A C 1
ATOM 812 O O . LYS A 1 98 ? 23.923 -9.199 -0.671 1.00 46.00 98 LYS A O 1
ATOM 817 N N . ASP A 1 99 ? 24.398 -8.042 1.203 1.00 45.47 99 ASP A N 1
ATOM 818 C CA . ASP A 1 99 ? 25.710 -7.516 0.826 1.00 45.47 99 ASP A CA 1
ATOM 819 C C . ASP A 1 99 ? 26.752 -8.062 1.815 1.00 45.47 99 ASP A C 1
ATOM 821 O O . ASP A 1 99 ? 27.402 -7.331 2.557 1.00 45.47 99 ASP A O 1
ATOM 825 N N . VAL A 1 100 ? 26.895 -9.391 1.864 1.00 50.53 100 VAL A N 1
ATOM 826 C CA . VAL A 1 100 ? 28.160 -9.986 2.310 1.00 50.53 100 VAL A CA 1
ATOM 827 C C . VAL A 1 100 ? 28.939 -10.277 1.039 1.00 50.53 100 VAL A C 1
ATOM 829 O O . VAL A 1 100 ? 28.820 -11.351 0.450 1.00 50.53 100 VAL A O 1
ATOM 832 N N . SER A 1 101 ? 29.689 -9.279 0.587 1.00 48.81 101 SER A N 1
ATOM 833 C CA . SER A 1 101 ? 30.821 -9.461 -0.311 1.00 48.81 101 SER A CA 1
ATOM 834 C C . SER A 1 101 ? 31.797 -10.423 0.366 1.00 48.81 101 SER A C 1
ATOM 836 O O . SER A 1 101 ? 32.545 -10.051 1.267 1.00 48.81 101 SER A O 1
ATOM 838 N N . VAL A 1 102 ? 31.749 -11.694 -0.030 1.00 48.50 102 VAL A N 1
ATOM 839 C CA . VAL A 1 102 ? 32.815 -12.650 0.265 1.00 48.50 102 VAL A CA 1
ATOM 840 C C . VAL A 1 102 ? 33.879 -12.452 -0.811 1.00 48.50 102 VAL A C 1
ATOM 842 O O . VAL A 1 102 ? 33.938 -13.207 -1.775 1.00 48.50 102 VAL A O 1
ATOM 845 N N . ASP A 1 103 ? 34.684 -11.400 -0.659 1.00 51.59 103 ASP A N 1
ATOM 846 C CA . ASP A 1 103 ? 36.043 -11.397 -1.204 1.00 51.59 103 ASP A CA 1
ATOM 847 C C . ASP A 1 103 ? 36.877 -12.259 -0.256 1.00 51.59 103 ASP A C 1
ATOM 849 O O . ASP A 1 103 ? 37.417 -11.782 0.740 1.00 51.59 103 ASP A O 1
ATOM 853 N N . ASN A 1 104 ? 36.917 -13.559 -0.529 1.00 49.12 104 ASN A N 1
ATOM 854 C CA . ASN A 1 104 ? 38.050 -14.367 -0.112 1.00 49.12 104 ASN A CA 1
ATOM 855 C C . ASN A 1 104 ? 38.884 -14.597 -1.367 1.00 49.12 104 ASN A C 1
ATOM 857 O O . ASN A 1 104 ? 38.591 -15.487 -2.166 1.00 49.12 104 ASN A O 1
ATOM 861 N N . GLU A 1 105 ? 39.898 -13.751 -1.534 1.00 56.22 105 GLU A N 1
ATOM 862 C CA . GLU A 1 105 ? 41.103 -14.131 -2.257 1.00 56.22 105 GLU A CA 1
ATOM 863 C C . GLU A 1 105 ? 41.675 -15.375 -1.558 1.00 56.22 105 GLU A C 1
ATOM 865 O O . GLU A 1 105 ? 42.096 -15.311 -0.403 1.00 56.22 105 GLU A O 1
ATOM 870 N N . GLU A 1 106 ? 41.629 -16.526 -2.226 1.00 54.34 106 GLU A N 1
ATOM 871 C CA . GLU A 1 106 ? 42.555 -17.618 -1.936 1.00 54.34 106 GLU A CA 1
ATOM 872 C C . GLU A 1 106 ? 43.665 -17.537 -2.982 1.00 54.34 106 GLU A C 1
ATOM 874 O O . GLU A 1 106 ? 43.479 -17.890 -4.149 1.00 54.34 106 GLU A O 1
ATOM 879 N N . ASP A 1 107 ? 44.787 -16.980 -2.527 1.00 49.38 107 ASP A N 1
ATOM 880 C CA . ASP A 1 107 ? 46.113 -17.117 -3.117 1.00 49.38 107 ASP A CA 1
ATOM 881 C C . ASP A 1 107 ? 46.444 -18.598 -3.402 1.00 49.38 107 ASP A C 1
ATOM 883 O O . ASP A 1 107 ? 46.031 -19.496 -2.663 1.00 49.38 107 ASP A O 1
ATOM 887 N N . GLU A 1 108 ? 47.201 -18.816 -4.482 1.00 49.03 108 GLU A N 1
ATOM 888 C CA . GLU A 1 108 ? 47.777 -20.098 -4.936 1.00 49.03 108 GLU A CA 1
ATOM 889 C C . GLU A 1 108 ? 48.514 -20.916 -3.856 1.00 49.03 108 GLU A C 1
ATOM 891 O O . GLU A 1 108 ? 49.254 -20.334 -3.026 1.00 49.03 108 GLU A O 1
#

Foldseek 3Di:
DDDDDDDPVVVVVVVVVVVVLVVQLVVLLVCQVPDDQQFFKWWDFPPDIQHRWGWHHADPVQQKTWTAGDPVDPPHPDTDIDRSSRTRDIGGDPPPPPPPPPPDPDDD

Secondary structure (DSSP, 8-state):
-------HHHHHHHHHHHHHHHHHHHHHHHHHHHPPTT-EEEEEETTEEEEEEEEEEEETTTTEEEEEPPTTSTT-S-EEEEETTT--EEEPP---------------